Protein AF-A0AAP0IZB7-F1 (afdb_monomer)

Radius of gyration: 15.42 Å; Cα contacts (8 Å, |Δi|>4): 236; chains: 1; bounding box: 42×34×45 Å

pLDDT: mean 87.0, std 11.94, range [43.66, 98.31]

Solvent-accessible surface area (backbone atoms only — not comparable to full-atom values): 8090 Å² total; per-residue (Å²): 129,86,80,75,65,46,38,47,48,32,90,85,40,51,73,76,26,57,51,56,48,41,60,31,91,64,68,93,66,37,37,79,84,36,40,69,35,36,36,54,42,54,73,54,87,88,58,81,50,42,71,49,79,41,68,42,70,78,35,79,42,96,87,57,70,69,46,67,39,54,73,40,35,38,36,51,36,49,61,84,59,52,63,46,57,64,45,41,67,96,31,42,80,80,68,27,79,91,40,52,68,43,42,75,38,34,45,100,78,67,45,53,70,64,62,54,52,64,72,43,58,97,68,75,81,75,75,60,74,72,47,64,46,125

Organism: NCBI:txid461633

Foldseek 3Di:
DPPPAKAKDFVPAAFQEADPQCPDCDDPNHDPQKDTKMFIDDQDPPDAWDKDWDWDQQDDDPVDPRHIFTPWIKIRQGSPDGIQHIRNVPCLCVVDDSSVRMDIAPGVPDDDPVNVCVVCVPPDPHDYDGDHDD

InterPro domains:
  IPR005247 YbhB/YbcL/LppC-like [TIGR00481] (31-95)
  IPR005247 YbhB/YbcL/LppC-like [cd00865] (7-134)
  IPR008914 Phosphatidylethanolamine-binding protein [PF01161] (19-111)
  IPR036610 PEBP-like superfamily [G3DSA:3.90.280.10] (1-113)
  IPR036610 PEBP-like superfamily [SSF49777] (6-134)

Nearest PDB structures (foldseek):
  3n08-assembly1_B  TM=8.026E-01  e=2.171E-06  Chlamydia trachomatis D/UW-3/CX
  1vi3-assembly1_A  TM=7.967E-01  e=1.696E-06  Escherichia coli
  8qyj-assembly1_J  TM=1.829E-01  e=7.955E+00  Homo sapiens

Structure (mmCIF, N/CA/C/O backbone):
data_AF-A0AAP0IZB7-F1
#
_entry.id   AF-A0AAP0IZB7-F1
#
loop_
_atom_site.group_PDB
_atom_site.id
_atom_site.type_symbol
_atom_site.label_atom_id
_atom_site.label_alt_id
_atom_site.label_comp_id
_atom_site.label_asym_id
_atom_site.label_entity_id
_atom_site.label_seq_id
_atom_site.pdbx_PDB_ins_code
_atom_site.Cartn_x
_atom_site.Cartn_y
_atom_site.Cartn_z
_atom_site.occupancy
_atom_site.B_iso_or_equiv
_atom_site.auth_seq_id
_atom_site.auth_comp_id
_atom_site.auth_asym_id
_atom_site.auth_atom_id
_atom_site.pdbx_PDB_model_num
ATOM 1 N N . MET A 1 1 ? -2.084 -17.497 22.948 1.00 43.66 1 MET A N 1
ATOM 2 C CA . MET A 1 1 ? -2.716 -17.549 21.612 1.00 43.66 1 MET A CA 1
ATOM 3 C C . MET A 1 1 ? -1.735 -16.911 20.648 1.00 43.66 1 MET A C 1
ATOM 5 O O . MET A 1 1 ? -1.153 -15.906 21.034 1.00 43.66 1 MET A O 1
ATOM 9 N N . ALA A 1 2 ? -1.473 -17.504 19.481 1.00 48.59 2 ALA A N 1
ATOM 10 C CA . ALA A 1 2 ? -0.644 -16.838 18.478 1.00 48.59 2 ALA A CA 1
ATOM 11 C C . ALA A 1 2 ? -1.349 -15.538 18.062 1.00 48.59 2 ALA A C 1
ATOM 13 O O . ALA A 1 2 ? -2.537 -15.571 17.738 1.00 48.59 2 ALA A O 1
ATOM 14 N N . SER A 1 3 ? -0.655 -14.405 18.149 1.00 59.91 3 SER A N 1
ATOM 15 C CA . SER A 1 3 ? -1.144 -13.146 17.596 1.00 59.91 3 SER A CA 1
ATOM 16 C C . SER A 1 3 ? -1.290 -13.322 16.090 1.00 59.91 3 SER A C 1
ATOM 18 O O . SER A 1 3 ? -0.331 -13.703 15.420 1.00 59.91 3 SER A O 1
ATOM 20 N N . VAL A 1 4 ? -2.488 -13.094 15.561 1.00 80.31 4 VAL A N 1
ATOM 21 C CA . VAL A 1 4 ? -2.693 -13.105 14.115 1.00 80.31 4 VAL A CA 1
ATOM 22 C C . VAL A 1 4 ? -2.185 -11.765 13.588 1.00 80.31 4 VAL A C 1
ATOM 24 O O . VAL A 1 4 ? -2.765 -10.725 13.880 1.00 80.31 4 VAL A O 1
ATOM 27 N N . GLU A 1 5 ? -1.047 -11.788 12.904 1.00 91.12 5 GLU A N 1
ATOM 28 C CA . GLU A 1 5 ? -0.337 -10.588 12.456 1.00 91.12 5 GLU A CA 1
ATOM 29 C C . GLU A 1 5 ? -1.056 -9.915 11.280 1.00 91.12 5 GLU A C 1
ATOM 31 O O . GLU A 1 5 ? -1.543 -10.600 10.369 1.00 91.12 5 GLU A O 1
ATOM 36 N N . PHE A 1 6 ? -1.114 -8.580 11.297 1.00 96.56 6 PHE A N 1
ATOM 37 C CA . PHE A 1 6 ? -1.587 -7.791 10.163 1.00 96.56 6 PHE A CA 1
ATOM 38 C C . PHE A 1 6 ? -0.674 -8.035 8.958 1.00 96.56 6 PHE A C 1
ATOM 40 O O . PHE A 1 6 ? 0.545 -7.965 9.073 1.00 96.56 6 PHE A O 1
ATOM 47 N N . ARG A 1 7 ? -1.253 -8.360 7.800 1.00 96.88 7 ARG A N 1
ATOM 48 C CA . ARG A 1 7 ? -0.484 -8.810 6.634 1.00 96.88 7 ARG A CA 1
ATOM 49 C C . ARG A 1 7 ? -0.956 -8.148 5.351 1.00 96.88 7 ARG A C 1
ATOM 51 O O . ARG A 1 7 ? -2.157 -8.053 5.118 1.00 96.88 7 ARG A O 1
ATOM 58 N N . LEU A 1 8 ? 0.004 -7.814 4.492 1.00 98.06 8 LEU A N 1
ATOM 59 C CA . LEU A 1 8 ? -0.171 -7.394 3.106 1.00 98.06 8 LEU A CA 1
ATOM 60 C C . LEU A 1 8 ? 0.292 -8.529 2.181 1.00 98.06 8 LEU A C 1
ATOM 62 O O . LEU A 1 8 ? 1.275 -9.217 2.458 1.00 98.06 8 LEU A O 1
ATOM 66 N N . ALA A 1 9 ? -0.434 -8.758 1.097 1.00 97.81 9 ALA A N 1
ATOM 67 C CA . ALA A 1 9 ? -0.112 -9.749 0.082 1.00 97.81 9 ALA A CA 1
ATOM 68 C C . ALA A 1 9 ? -0.526 -9.245 -1.302 1.00 97.81 9 ALA A C 1
ATOM 70 O O . ALA A 1 9 ? -1.349 -8.342 -1.433 1.00 97.81 9 ALA A O 1
ATOM 71 N N . SER A 1 10 ? 0.022 -9.860 -2.346 1.00 97.81 10 SER A N 1
ATOM 72 C CA . SER A 1 10 ? -0.383 -9.601 -3.722 1.00 97.81 10 SER A CA 1
ATOM 73 C C . SER A 1 10 ? -0.392 -10.911 -4.508 1.00 97.81 10 SER A C 1
ATOM 75 O O . SER A 1 10 ? 0.639 -11.582 -4.588 1.00 97.81 10 SER A O 1
ATOM 77 N N . PRO A 1 11 ? -1.534 -11.324 -5.085 1.00 96.19 11 PRO A N 1
ATOM 78 C CA . PRO A 1 11 ? -1.584 -12.513 -5.924 1.00 96.19 11 PRO A CA 1
ATOM 79 C C . PRO A 1 11 ? -0.562 -12.459 -7.071 1.00 96.19 11 PRO A C 1
ATOM 81 O O . PRO A 1 11 ? -0.632 -11.604 -7.956 1.00 96.19 11 PRO A O 1
ATOM 84 N N . GLY A 1 12 ? 0.377 -13.409 -7.070 1.00 92.62 12 GLY A N 1
ATOM 85 C CA . GLY A 1 12 ? 1.450 -13.495 -8.065 1.00 92.62 12 GLY A CA 1
ATOM 86 C C . GLY A 1 12 ? 2.687 -12.642 -7.765 1.00 92.62 12 GLY A C 1
ATOM 87 O O . GLY A 1 12 ? 3.535 -12.516 -8.648 1.00 92.62 12 GLY A O 1
ATOM 88 N N . ILE A 1 13 ? 2.795 -12.072 -6.560 1.00 96.62 13 ILE A N 1
ATOM 89 C CA . ILE A 1 13 ? 4.010 -11.434 -6.041 1.00 96.62 13 ILE A CA 1
ATOM 90 C C . ILE A 1 13 ? 4.298 -12.020 -4.658 1.00 96.62 13 ILE A C 1
ATOM 92 O O . ILE A 1 13 ? 3.598 -11.732 -3.684 1.00 96.62 13 ILE A O 1
ATOM 96 N N . ASP A 1 14 ? 5.328 -12.856 -4.579 1.00 96.56 14 ASP A N 1
ATOM 97 C CA . ASP A 1 14 ? 5.822 -13.353 -3.297 1.00 96.56 14 ASP A CA 1
ATOM 98 C C . ASP A 1 14 ? 6.578 -12.242 -2.558 1.00 96.56 14 ASP A C 1
ATOM 100 O O . ASP A 1 14 ? 7.178 -11.368 -3.188 1.00 96.56 14 ASP A O 1
ATOM 104 N N . ASN A 1 15 ? 6.568 -12.278 -1.223 1.00 96.50 15 ASN A N 1
ATOM 105 C CA . ASN A 1 15 ? 7.399 -11.368 -0.439 1.00 96.50 15 ASN A CA 1
ATOM 106 C C . ASN A 1 15 ? 8.880 -11.658 -0.692 1.00 96.50 15 ASN A C 1
ATOM 108 O O . ASN A 1 15 ? 9.276 -12.821 -0.708 1.00 96.50 15 ASN A O 1
ATOM 112 N N . GLU A 1 16 ? 9.661 -10.599 -0.906 1.00 96.31 16 GLU A N 1
ATOM 113 C CA . GLU A 1 16 ? 11.046 -10.650 -1.400 1.00 96.31 16 GLU A CA 1
ATOM 114 C C . GLU A 1 16 ? 11.171 -11.354 -2.766 1.00 96.31 16 GLU A C 1
ATOM 116 O O . GLU A 1 16 ? 12.249 -11.759 -3.200 1.00 96.31 16 GLU A O 1
ATOM 121 N N . GLY A 1 17 ? 10.047 -11.505 -3.467 1.00 95.19 17 GLY A N 1
ATOM 122 C CA . GLY A 1 17 ? 9.962 -12.128 -4.771 1.00 95.19 17 GLY A CA 1
ATOM 123 C C . GLY A 1 17 ? 10.181 -11.139 -5.908 1.00 95.19 17 GLY A C 1
ATOM 124 O O . GLY A 1 17 ? 10.512 -9.966 -5.733 1.00 95.19 17 GLY A O 1
ATOM 125 N N . ARG A 1 18 ? 9.966 -11.628 -7.127 1.00 94.12 18 ARG A N 1
ATOM 126 C CA . ARG A 1 18 ? 10.078 -10.818 -8.338 1.00 94.12 18 ARG A CA 1
ATOM 127 C C . ARG A 1 18 ? 8.760 -10.113 -8.643 1.00 94.12 18 ARG A C 1
ATOM 129 O O . ARG A 1 18 ? 7.727 -10.772 -8.736 1.00 94.12 18 ARG A O 1
ATOM 136 N N . LEU A 1 19 ? 8.812 -8.816 -8.933 1.00 92.69 19 LEU A N 1
ATOM 137 C CA . LEU A 1 19 ? 7.687 -8.072 -9.489 1.00 92.69 19 LEU A CA 1
ATOM 138 C C . LEU A 1 19 ? 7.414 -8.538 -10.935 1.00 92.69 19 LEU A C 1
ATOM 140 O O . LEU A 1 19 ? 8.306 -8.493 -11.793 1.00 92.69 19 LEU A O 1
ATOM 144 N N . PRO A 1 20 ? 6.190 -8.990 -11.261 1.00 92.94 20 PRO A N 1
ATOM 145 C CA . PRO A 1 20 ? 5.833 -9.328 -12.630 1.00 92.94 20 PRO A CA 1
ATOM 146 C C . PRO A 1 20 ? 6.013 -8.140 -13.582 1.00 92.94 20 PRO A C 1
ATOM 148 O O . PRO A 1 20 ? 5.517 -7.047 -13.322 1.00 92.94 20 PRO A O 1
ATOM 151 N N . ARG A 1 21 ? 6.630 -8.387 -14.747 1.00 90.06 21 ARG A N 1
ATOM 152 C CA . ARG A 1 21 ? 6.928 -7.355 -15.765 1.00 90.06 21 ARG A CA 1
ATOM 153 C C . ARG A 1 21 ? 5.730 -6.506 -16.181 1.00 90.06 21 ARG A C 1
ATOM 155 O O . ARG A 1 21 ? 5.904 -5.361 -16.557 1.00 90.06 21 ARG A O 1
ATOM 162 N N . LYS A 1 22 ? 4.504 -7.031 -16.124 1.00 91.44 22 LYS A N 1
ATOM 163 C CA . LYS A 1 22 ? 3.309 -6.237 -16.452 1.00 91.44 22 LYS A CA 1
ATOM 164 C C . LYS A 1 22 ? 3.119 -5.016 -15.550 1.00 91.44 22 LYS A C 1
ATOM 166 O O . LYS A 1 22 ? 2.459 -4.091 -15.996 1.00 91.44 22 LYS A O 1
ATOM 171 N N . TYR A 1 23 ? 3.695 -5.011 -14.349 1.00 91.56 23 TYR A N 1
ATOM 172 C CA . TYR A 1 23 ? 3.634 -3.893 -13.407 1.00 91.56 23 TYR A CA 1
ATOM 173 C C . TYR A 1 23 ? 4.864 -2.968 -13.487 1.00 91.56 23 TYR A C 1
ATOM 175 O O . TYR A 1 23 ? 4.963 -2.038 -12.694 1.00 91.56 23 TYR A O 1
ATOM 183 N N . THR A 1 24 ? 5.810 -3.207 -14.407 1.00 86.69 24 THR A N 1
ATOM 184 C CA . THR A 1 24 ? 6.999 -2.357 -14.596 1.00 86.69 24 THR A CA 1
ATOM 185 C C . THR A 1 24 ? 6.769 -1.303 -15.681 1.00 86.69 24 THR A C 1
ATOM 187 O O . THR A 1 24 ? 5.894 -1.449 -16.536 1.00 86.69 24 THR A O 1
ATOM 190 N N . GLY A 1 25 ? 7.567 -0.229 -15.661 1.00 77.88 25 GLY A N 1
ATOM 191 C CA . GLY A 1 25 ? 7.452 0.877 -16.622 1.00 77.88 25 GLY A CA 1
ATOM 192 C C . GLY A 1 25 ? 7.939 0.550 -18.040 1.00 77.88 25 GLY A C 1
ATOM 193 O O . GLY A 1 25 ? 7.449 1.137 -19.003 1.00 77.88 25 GLY A O 1
ATOM 194 N N . GLU A 1 26 ? 8.864 -0.404 -18.182 1.00 70.19 26 GLU A N 1
ATOM 195 C CA . GLU A 1 26 ? 9.503 -0.752 -19.457 1.00 70.19 26 GLU A CA 1
ATOM 196 C C . GLU A 1 26 ? 9.712 -2.271 -19.621 1.00 70.19 26 GLU A C 1
ATOM 198 O O . GLU A 1 26 ? 9.664 -3.037 -18.654 1.00 70.19 26 GLU A O 1
ATOM 203 N N . GLY A 1 27 ? 9.955 -2.708 -20.865 1.00 67.38 27 GLY A N 1
ATOM 204 C CA . GLY A 1 27 ? 10.264 -4.096 -21.232 1.00 67.38 27 GLY A CA 1
ATOM 205 C C . GLY A 1 27 ? 9.116 -4.868 -21.899 1.00 67.38 27 GLY A C 1
ATOM 206 O O . GLY A 1 27 ? 7.946 -4.492 -21.849 1.00 67.38 27 GLY A O 1
ATOM 207 N N . GLN A 1 28 ? 9.443 -5.990 -22.555 1.00 70.81 28 GLN A N 1
ATOM 208 C CA . GLN A 1 28 ? 8.429 -6.847 -23.180 1.00 70.81 28 GLN A CA 1
ATOM 209 C C . GLN A 1 28 ? 7.498 -7.433 -22.109 1.00 70.81 28 GLN A C 1
ATOM 211 O O . GLN A 1 28 ? 7.954 -8.127 -21.195 1.00 70.81 28 GLN A O 1
ATOM 216 N N . GLY A 1 29 ? 6.198 -7.166 -22.259 1.00 73.31 29 GLY A N 1
ATOM 217 C CA . GLY A 1 29 ? 5.155 -7.570 -21.316 1.00 73.31 29 GLY A CA 1
ATOM 218 C C . GLY A 1 29 ? 4.752 -6.486 -20.313 1.00 73.31 29 GLY A C 1
ATOM 219 O O . GLY A 1 29 ? 3.788 -6.715 -19.586 1.00 73.31 29 GLY A O 1
ATOM 220 N N . ALA A 1 30 ? 5.431 -5.331 -20.296 1.00 77.94 30 ALA A N 1
ATOM 221 C CA . ALA A 1 30 ? 5.034 -4.174 -19.501 1.00 77.94 30 ALA A CA 1
ATOM 222 C C . ALA A 1 30 ? 3.678 -3.626 -19.950 1.00 77.94 30 ALA A C 1
ATOM 224 O O . ALA A 1 30 ? 3.389 -3.517 -21.146 1.00 77.94 30 ALA A O 1
ATOM 225 N N . LYS A 1 31 ? 2.841 -3.271 -18.978 1.00 78.44 31 LYS A N 1
ATOM 226 C CA . LYS A 1 31 ? 1.612 -2.521 -19.204 1.00 78.44 31 LYS A CA 1
ATOM 227 C C . LYS A 1 31 ? 1.760 -1.196 -18.475 1.00 78.44 31 LYS A C 1
ATOM 229 O O . LYS A 1 31 ? 2.044 -1.157 -17.283 1.00 78.44 31 LYS A O 1
ATOM 234 N N . LYS A 1 32 ? 1.572 -0.099 -19.200 1.00 75.38 32 LYS A N 1
ATOM 235 C CA . LYS A 1 32 ? 1.715 1.233 -18.620 1.00 75.38 32 LYS A CA 1
ATOM 236 C C . LYS A 1 32 ? 0.619 1.470 -17.575 1.00 75.38 32 LYS A C 1
ATOM 238 O O . LYS A 1 32 ? -0.553 1.260 -17.878 1.00 75.38 32 LYS A O 1
ATOM 243 N N . ASN A 1 33 ? 1.013 1.951 -16.395 1.00 77.62 33 ASN A N 1
ATOM 244 C CA . ASN A 1 33 ? 0.126 2.420 -15.324 1.00 77.62 33 ASN A CA 1
ATOM 245 C C . ASN A 1 33 ? -0.907 1.382 -14.841 1.00 77.62 33 ASN A C 1
ATOM 247 O O . ASN A 1 33 ? -2.074 1.715 -14.658 1.00 77.62 33 ASN A O 1
ATOM 251 N N . ILE A 1 34 ? -0.497 0.124 -14.640 1.00 89.62 34 ILE A N 1
ATOM 252 C CA . ILE A 1 34 ? -1.344 -0.891 -13.998 1.00 89.62 34 ILE A CA 1
ATOM 253 C C . ILE A 1 34 ? -0.789 -1.235 -12.611 1.00 89.62 34 ILE A C 1
ATOM 255 O O . ILE A 1 34 ? 0.332 -1.725 -12.484 1.00 89.62 34 ILE A O 1
ATOM 259 N N . SER A 1 35 ? -1.564 -0.969 -11.558 1.00 93.19 35 SER A N 1
ATOM 260 C CA . SER A 1 35 ? -1.189 -1.343 -10.190 1.00 93.19 35 SER A CA 1
ATOM 261 C C . SER A 1 35 ? -1.358 -2.854 -9.969 1.00 93.19 35 SER A C 1
ATOM 263 O O . SER A 1 35 ? -2.296 -3.445 -10.518 1.00 93.19 35 SER A O 1
ATOM 265 N N . PRO A 1 36 ? -0.501 -3.506 -9.163 1.00 95.56 36 PRO A N 1
ATOM 266 C CA . PRO A 1 36 ? -0.719 -4.896 -8.783 1.00 95.56 36 PRO A CA 1
ATOM 267 C C . PRO A 1 36 ? -1.977 -5.038 -7.910 1.00 95.56 36 PRO A C 1
ATOM 269 O O . PRO A 1 36 ? -2.346 -4.092 -7.211 1.00 95.56 36 PRO A O 1
ATOM 272 N N . PRO A 1 37 ? -2.647 -6.206 -7.924 1.00 97.06 37 PRO A N 1
ATOM 273 C CA . PRO A 1 37 ? -3.697 -6.494 -6.959 1.00 97.06 37 PRO A CA 1
ATOM 274 C C . PRO A 1 37 ? -3.077 -6.572 -5.564 1.00 97.06 37 PRO A C 1
ATOM 276 O O . PRO A 1 37 ? -2.069 -7.248 -5.380 1.00 97.06 37 PRO A O 1
ATOM 279 N N . LEU A 1 38 ? -3.670 -5.912 -4.579 1.00 98.31 38 LEU A N 1
ATOM 280 C CA . LEU A 1 38 ? -3.198 -5.925 -3.195 1.00 98.31 38 LEU A CA 1
ATOM 281 C C . LEU A 1 38 ? -4.300 -6.455 -2.297 1.00 98.31 38 LEU A C 1
ATOM 283 O O . LEU A 1 38 ? -5.451 -6.064 -2.447 1.00 98.31 38 LEU A O 1
ATOM 287 N N . GLU A 1 39 ? -3.950 -7.314 -1.356 1.00 98.12 39 GLU A N 1
ATOM 288 C CA . GLU A 1 39 ? -4.861 -7.921 -0.394 1.00 98.12 39 GLU A CA 1
ATOM 289 C C . GLU A 1 39 ? -4.283 -7.780 1.004 1.00 98.12 39 GLU A C 1
ATOM 291 O O . GLU A 1 39 ? -3.072 -7.890 1.197 1.00 98.12 39 GLU A O 1
ATOM 296 N N . TRP A 1 40 ? -5.143 -7.575 1.994 1.00 97.81 40 TRP A N 1
ATOM 297 C CA . TRP A 1 40 ? -4.705 -7.504 3.379 1.00 97.81 40 TRP A CA 1
ATOM 298 C C . TRP A 1 40 ? -5.557 -8.363 4.298 1.00 97.81 40 TRP A C 1
ATOM 300 O O . TRP A 1 40 ? -6.760 -8.559 4.113 1.00 97.81 40 TRP A O 1
ATOM 310 N N . TYR A 1 41 ? -4.899 -8.871 5.329 1.00 96.69 41 TYR A N 1
ATOM 311 C CA . TYR A 1 41 ? -5.431 -9.861 6.248 1.00 96.69 41 TYR A CA 1
ATOM 312 C C . TYR A 1 41 ? -5.178 -9.410 7.676 1.00 96.69 41 TYR A C 1
ATOM 314 O O . TYR A 1 41 ? -4.165 -8.777 7.954 1.00 96.69 41 TYR A O 1
ATOM 322 N N . ASN A 1 42 ? -6.087 -9.771 8.583 1.00 96.31 42 ASN A N 1
ATOM 323 C CA . ASN A 1 42 ? -5.938 -9.530 10.022 1.00 96.31 42 ASN A CA 1
ATOM 324 C C . ASN A 1 42 ? -5.747 -8.045 10.369 1.00 96.31 42 ASN A C 1
ATOM 326 O O . ASN A 1 42 ? -4.875 -7.681 11.152 1.00 96.31 42 ASN A O 1
ATOM 330 N N . VAL A 1 43 ? -6.560 -7.181 9.752 1.00 96.94 43 VAL A N 1
ATOM 331 C CA . VAL A 1 43 ? -6.612 -5.749 10.082 1.00 96.94 43 VAL A CA 1
ATOM 332 C C . VAL A 1 43 ? -6.804 -5.590 11.599 1.00 96.94 43 VAL A C 1
ATOM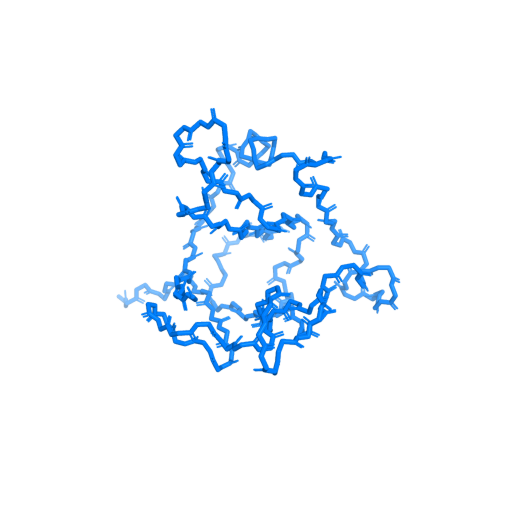 334 O O . VAL A 1 43 ? -7.749 -6.191 12.123 1.00 96.94 43 VAL A O 1
ATOM 337 N N . PRO A 1 44 ? -5.958 -4.806 12.299 1.00 96.00 44 PRO A N 1
ATOM 338 C CA . PRO A 1 44 ? -6.065 -4.622 13.742 1.00 96.00 44 PRO A CA 1
ATOM 339 C C . PRO A 1 44 ? -7.453 -4.148 14.176 1.00 96.00 44 PRO A C 1
ATOM 341 O O . PRO A 1 44 ? -8.085 -3.315 13.514 1.00 96.00 44 PRO A O 1
ATOM 344 N N . GLU A 1 45 ? -7.928 -4.651 15.312 1.00 95.25 45 GLU A N 1
ATOM 345 C CA . GLU A 1 45 ? -9.189 -4.199 15.898 1.00 95.25 45 GLU A CA 1
ATOM 346 C C . GLU A 1 45 ? -9.117 -2.700 16.234 1.00 95.25 45 GLU A C 1
ATOM 348 O O . GLU A 1 45 ? -8.086 -2.190 16.664 1.00 95.25 45 GLU A O 1
ATOM 353 N N . GLY A 1 46 ? -10.211 -1.973 15.995 1.00 95.75 46 GLY A N 1
ATOM 354 C CA . GLY A 1 46 ? -10.260 -0.520 16.187 1.00 95.75 46 GLY A CA 1
ATOM 355 C C .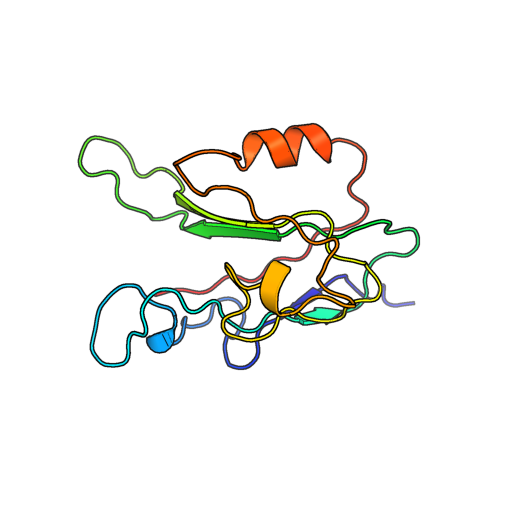 GLY A 1 46 ? -9.712 0.305 15.015 1.00 95.75 46 GLY A C 1
ATOM 356 O O . GLY A 1 46 ? -9.821 1.533 15.050 1.00 95.75 46 GLY A O 1
ATOM 357 N N . THR A 1 47 ? -9.189 -0.331 13.956 1.00 97.00 47 THR A N 1
ATOM 358 C CA . THR A 1 47 ? -8.780 0.364 12.722 1.00 97.00 47 THR A CA 1
ATOM 359 C C . THR A 1 47 ? -9.959 1.126 12.115 1.00 97.00 47 THR A C 1
ATOM 361 O O . THR A 1 47 ? -10.994 0.539 11.806 1.00 97.00 47 THR A O 1
ATOM 364 N N . LYS A 1 48 ? -9.789 2.438 11.903 1.00 96.88 48 LYS A N 1
ATOM 365 C CA . LYS A 1 48 ? -10.785 3.311 11.250 1.00 96.88 48 LYS A CA 1
ATOM 366 C C . LYS A 1 48 ? -10.582 3.427 9.739 1.00 96.88 48 LYS A C 1
ATOM 368 O O . LYS A 1 48 ? -11.544 3.629 9.006 1.00 96.88 48 LYS A O 1
ATOM 373 N N . SER A 1 49 ? -9.341 3.294 9.286 1.00 96.69 49 SER A N 1
ATOM 374 C CA . SER A 1 49 ? -8.936 3.365 7.882 1.00 96.69 49 SER A CA 1
ATOM 375 C C . SER A 1 49 ? -7.558 2.731 7.710 1.00 96.69 49 SER A C 1
ATOM 377 O O . SER A 1 49 ? -6.768 2.719 8.653 1.00 96.69 49 SER A O 1
ATOM 379 N N . LEU A 1 50 ? -7.261 2.254 6.505 1.00 97.81 50 LEU A N 1
ATOM 380 C CA . LEU A 1 50 ? -5.919 1.867 6.077 1.00 97.81 50 LEU A CA 1
ATOM 381 C C . LEU A 1 50 ? -5.317 2.950 5.169 1.00 97.81 50 LEU A C 1
ATOM 383 O O . LEU A 1 50 ? -6.034 3.750 4.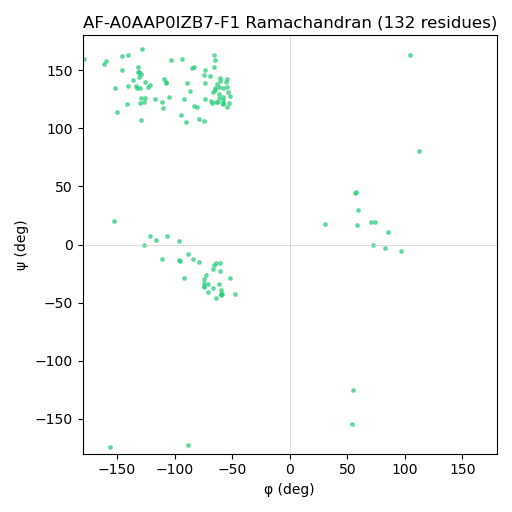556 1.00 97.81 50 LEU A O 1
ATOM 387 N N . ALA A 1 51 ? -3.992 2.940 5.083 1.00 96.12 51 ALA A N 1
ATOM 388 C CA . ALA A 1 51 ? -3.205 3.734 4.150 1.00 96.12 51 ALA A CA 1
ATOM 389 C C . ALA A 1 51 ? -2.170 2.827 3.468 1.00 96.12 51 ALA A C 1
ATOM 391 O O . ALA A 1 51 ? -1.757 1.819 4.041 1.00 96.12 51 ALA A O 1
ATOM 392 N N . LEU A 1 52 ? -1.765 3.184 2.252 1.00 95.75 52 LEU A N 1
ATOM 393 C CA . LEU A 1 52 ? -0.768 2.469 1.459 1.00 95.75 52 LEU A CA 1
ATOM 394 C C . LEU A 1 52 ? 0.280 3.457 0.954 1.00 95.75 52 LEU A C 1
ATOM 396 O O . LEU A 1 52 ? -0.060 4.510 0.415 1.00 95.75 52 LEU A O 1
ATOM 400 N N . VAL A 1 53 ? 1.546 3.071 1.077 1.00 93.88 53 VAL A N 1
ATOM 401 C CA . VAL A 1 53 ? 2.676 3.728 0.420 1.00 93.88 53 VAL A CA 1
ATOM 402 C C . VAL A 1 53 ? 3.435 2.661 -0.357 1.00 93.88 53 VAL A C 1
ATOM 404 O O . VAL A 1 53 ? 3.819 1.642 0.210 1.00 93.88 53 VAL A O 1
ATOM 407 N N . VAL A 1 54 ? 3.651 2.894 -1.649 1.00 92.81 54 VAL A N 1
ATOM 408 C CA . VAL A 1 54 ? 4.530 2.081 -2.498 1.00 92.81 54 VAL A CA 1
ATOM 409 C C . VAL A 1 54 ? 5.736 2.928 -2.859 1.00 92.81 54 VAL A C 1
ATOM 411 O O . VAL A 1 54 ? 5.582 4.012 -3.428 1.00 92.81 54 VAL A O 1
ATOM 414 N N . GLN A 1 55 ? 6.925 2.439 -2.523 1.00 89.94 55 GLN A N 1
ATOM 415 C CA . GLN A 1 55 ? 8.174 3.167 -2.686 1.00 89.94 55 GLN A CA 1
ATOM 416 C C . GLN A 1 55 ? 9.238 2.267 -3.316 1.00 89.94 55 GLN A C 1
ATOM 418 O O . GLN A 1 55 ? 9.376 1.113 -2.919 1.00 89.94 55 GLN A O 1
ATOM 423 N N . ASP A 1 56 ? 9.976 2.808 -4.278 1.00 88.69 56 ASP A N 1
ATOM 424 C CA . ASP A 1 56 ? 11.214 2.232 -4.793 1.00 88.69 56 ASP A CA 1
ATOM 425 C C . ASP A 1 56 ? 12.381 2.864 -4.029 1.00 88.69 56 ASP A C 1
ATOM 427 O O . ASP A 1 56 ? 12.618 4.066 -4.132 1.00 88.69 56 ASP A O 1
ATOM 431 N N . LEU A 1 57 ? 13.061 2.072 -3.200 1.00 86.44 57 LEU A N 1
ATOM 432 C CA . LEU A 1 57 ? 14.181 2.541 -2.378 1.00 86.44 57 LEU A CA 1
ATOM 433 C C . LEU A 1 57 ? 15.489 2.660 -3.173 1.00 86.44 57 LEU A C 1
ATOM 435 O O . LEU A 1 57 ? 16.412 3.321 -2.699 1.00 86.44 57 LEU A O 1
ATOM 439 N N . ASP A 1 58 ? 15.546 2.054 -4.360 1.00 84.25 58 ASP A N 1
ATOM 440 C CA . ASP A 1 58 ? 16.738 1.942 -5.199 1.00 84.25 58 ASP A CA 1
ATOM 441 C C . ASP A 1 58 ? 16.668 2.863 -6.432 1.00 84.25 58 ASP A C 1
ATOM 443 O O . ASP A 1 58 ? 17.544 2.818 -7.302 1.00 84.25 58 ASP A O 1
ATOM 447 N N . ALA A 1 59 ? 15.645 3.722 -6.505 1.00 79.25 59 ALA A N 1
ATOM 448 C CA . ALA A 1 59 ? 15.405 4.605 -7.635 1.00 79.25 59 ALA A CA 1
ATOM 449 C C . ALA A 1 59 ? 16.617 5.527 -7.907 1.00 79.25 59 ALA A C 1
ATOM 451 O O . ALA A 1 59 ? 17.034 6.300 -7.033 1.00 79.25 59 ALA A O 1
ATOM 452 N N . PRO A 1 60 ? 17.199 5.481 -9.120 1.00 70.69 60 PRO A N 1
ATOM 453 C CA . PRO A 1 60 ? 18.342 6.315 -9.456 1.00 70.69 60 PRO A CA 1
ATOM 454 C C . PRO A 1 60 ? 17.910 7.774 -9.651 1.00 70.69 60 PRO A C 1
ATOM 456 O O . PRO A 1 60 ? 17.069 8.067 -10.500 1.00 70.69 60 PRO A O 1
ATOM 459 N N . ASP A 1 61 ? 18.536 8.704 -8.927 1.00 64.12 61 ASP A N 1
ATOM 460 C CA . ASP A 1 61 ? 18.457 10.135 -9.235 1.00 64.12 61 ASP A CA 1
ATOM 461 C C . ASP A 1 61 ? 19.494 10.469 -10.327 1.00 64.12 61 ASP A C 1
ATOM 463 O O . ASP A 1 61 ? 20.695 10.284 -10.105 1.00 64.12 61 ASP A O 1
ATOM 467 N N . PRO A 1 62 ? 19.088 10.975 -11.511 1.00 64.31 62 PRO A N 1
ATOM 468 C CA . PRO A 1 62 ? 20.015 11.330 -12.590 1.00 64.31 62 PRO A CA 1
ATOM 469 C C . PRO A 1 62 ? 21.047 12.408 -12.215 1.00 64.31 62 PRO A C 1
ATOM 471 O O . PRO A 1 62 ? 22.019 12.610 -12.943 1.00 64.31 62 PRO A O 1
ATOM 474 N N . SER A 1 63 ? 20.814 13.137 -11.124 1.00 67.38 63 SER A N 1
ATOM 475 C CA . SER A 1 63 ? 21.561 14.323 -10.704 1.00 67.38 63 SER A CA 1
ATOM 476 C C . SER A 1 63 ? 22.092 14.263 -9.267 1.00 67.38 63 SER A C 1
ATOM 478 O O . SER A 1 63 ? 22.759 15.203 -8.829 1.00 67.38 63 SER A O 1
ATOM 480 N N . GLY A 1 64 ? 21.839 13.173 -8.539 1.00 64.88 64 GLY A N 1
ATOM 481 C CA . GLY A 1 64 ? 22.063 13.099 -7.097 1.00 64.88 64 GLY A CA 1
ATOM 482 C C . GLY A 1 64 ? 22.257 11.675 -6.561 1.00 64.88 64 GLY A C 1
ATOM 483 O O . GLY A 1 64 ? 22.380 10.725 -7.332 1.00 64.88 64 GLY A O 1
ATOM 484 N N . PRO A 1 65 ? 22.355 11.511 -5.228 1.00 68.44 65 PRO A N 1
ATOM 485 C CA . PRO A 1 65 ? 22.381 10.190 -4.602 1.00 68.44 65 PRO A CA 1
ATOM 486 C C . PRO A 1 65 ? 21.047 9.458 -4.812 1.00 68.44 65 PRO A C 1
ATOM 488 O O . PRO A 1 65 ? 20.024 10.096 -5.038 1.00 68.44 65 PRO A O 1
ATOM 491 N N . ILE A 1 66 ? 21.051 8.126 -4.688 1.00 72.81 66 ILE A N 1
ATOM 492 C CA . ILE A 1 66 ? 19.823 7.313 -4.668 1.00 72.81 66 ILE A CA 1
ATOM 493 C C . ILE A 1 66 ? 18.878 7.884 -3.603 1.00 72.81 66 ILE A C 1
ATOM 495 O O . ILE A 1 66 ? 19.248 7.979 -2.428 1.00 72.81 66 ILE A O 1
ATOM 499 N N . VAL A 1 67 ? 17.677 8.276 -4.026 1.00 74.81 67 VAL A N 1
ATOM 500 C CA . VAL A 1 67 ? 16.608 8.758 -3.149 1.00 74.81 67 VAL A CA 1
ATOM 501 C C . VAL A 1 67 ? 15.367 7.897 -3.364 1.00 74.81 67 VAL A C 1
ATOM 503 O O . VAL A 1 67 ? 15.005 7.632 -4.508 1.00 74.81 67 VAL A O 1
ATOM 506 N N . PRO A 1 68 ? 14.688 7.468 -2.288 1.00 81.12 68 PRO A N 1
ATOM 507 C CA . PRO A 1 68 ? 13.477 6.679 -2.424 1.00 81.12 68 PRO A CA 1
ATOM 508 C C . PRO A 1 68 ? 12.379 7.381 -3.240 1.00 81.12 68 PRO A C 1
ATOM 510 O O . PRO A 1 68 ? 11.883 8.434 -2.837 1.00 81.12 68 PRO A O 1
ATOM 513 N N . TRP A 1 69 ? 11.936 6.766 -4.335 1.00 84.31 69 TRP A N 1
ATOM 514 C CA . TRP A 1 69 ? 10.879 7.280 -5.208 1.00 84.31 69 TRP A CA 1
ATOM 515 C C . TRP A 1 69 ? 9.512 6.745 -4.792 1.00 84.31 69 TRP A C 1
ATOM 517 O O . TRP A 1 69 ? 9.305 5.534 -4.691 1.00 84.31 69 TRP A O 1
ATOM 527 N N . THR A 1 70 ? 8.542 7.628 -4.549 1.00 88.00 70 THR A N 1
ATOM 528 C CA . THR A 1 70 ? 7.206 7.195 -4.113 1.00 88.00 70 THR A CA 1
ATOM 529 C C . THR A 1 70 ? 6.313 6.963 -5.326 1.00 88.00 70 THR A C 1
ATOM 531 O O . THR A 1 70 ? 5.813 7.906 -5.928 1.00 88.00 70 THR A O 1
ATOM 534 N N . HIS A 1 71 ? 6.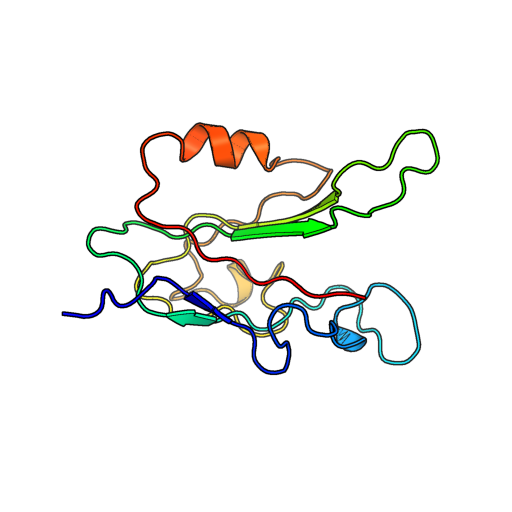052 5.701 -5.667 1.00 87.94 71 HIS A N 1
ATOM 535 C CA . HIS A 1 71 ? 5.189 5.342 -6.793 1.00 87.94 71 HIS A CA 1
ATOM 536 C C . HIS A 1 71 ? 3.705 5.555 -6.508 1.00 87.94 71 HIS A C 1
ATOM 538 O O . HIS A 1 71 ? 2.960 5.932 -7.415 1.00 87.94 71 HIS A O 1
ATOM 544 N N . TRP A 1 72 ? 3.262 5.297 -5.275 1.00 90.38 72 TRP A N 1
ATOM 545 C CA . TRP A 1 72 ? 1.840 5.322 -4.952 1.00 90.38 72 TRP A CA 1
ATOM 546 C C . TRP A 1 72 ? 1.583 5.689 -3.495 1.00 90.38 72 TRP A C 1
ATOM 548 O O . TRP A 1 72 ? 2.226 5.152 -2.596 1.00 90.38 72 TRP A O 1
ATOM 558 N N . VAL A 1 73 ? 0.624 6.585 -3.266 1.00 91.88 73 VAL A N 1
ATOM 559 C CA . VAL A 1 73 ? 0.126 6.946 -1.936 1.00 91.88 73 VAL A CA 1
ATOM 560 C C . VAL A 1 73 ? -1.389 6.833 -1.968 1.00 91.88 73 VAL A C 1
ATOM 562 O O . VAL A 1 73 ? -2.028 7.454 -2.814 1.00 91.88 73 VAL A O 1
ATOM 565 N N . VAL A 1 74 ? -1.964 6.069 -1.044 1.00 93.19 74 VAL A N 1
ATOM 566 C CA . VAL A 1 74 ? -3.413 5.885 -0.923 1.00 93.19 74 VAL A CA 1
ATOM 567 C C . VAL A 1 74 ? -3.821 6.059 0.532 1.00 93.19 74 VAL A C 1
ATOM 569 O O . VAL A 1 74 ? -3.189 5.511 1.433 1.00 93.19 74 VAL A O 1
ATOM 572 N N . ALA A 1 75 ? -4.893 6.802 0.769 1.00 93.00 75 ALA A N 1
ATOM 573 C CA . ALA A 1 75 ? -5.460 7.037 2.089 1.00 93.00 75 ALA A CA 1
ATOM 574 C C . ALA A 1 75 ? -6.963 6.730 2.111 1.00 93.00 75 ALA A C 1
ATOM 576 O O . ALA A 1 75 ? -7.608 6.579 1.070 1.00 93.00 75 ALA A O 1
ATOM 577 N N . ASN A 1 76 ? -7.524 6.682 3.322 1.00 94.50 76 ASN A N 1
ATOM 578 C CA . ASN A 1 76 ? -8.951 6.460 3.581 1.00 94.50 76 ASN A CA 1
ATOM 579 C C . ASN A 1 76 ? -9.495 5.135 3.027 1.00 94.50 76 ASN A C 1
ATOM 581 O O . ASN A 1 76 ? -10.678 5.033 2.706 1.00 94.50 76 ASN A O 1
ATOM 585 N N . ILE A 1 77 ? -8.652 4.104 2.940 1.00 96.75 77 ILE A N 1
ATOM 586 C CA . ILE A 1 77 ? -9.092 2.761 2.560 1.00 96.75 77 ILE A CA 1
ATOM 587 C C . ILE A 1 77 ? -9.987 2.219 3.688 1.00 96.75 77 ILE A C 1
ATOM 589 O O . ILE A 1 77 ? -9.527 2.142 4.833 1.00 96.75 77 ILE A O 1
ATOM 593 N N . PRO A 1 78 ? -11.253 1.842 3.423 1.00 96.50 78 PRO A N 1
ATOM 594 C CA . PRO A 1 78 ? -12.119 1.301 4.464 1.00 96.50 78 PRO A CA 1
ATOM 595 C C . PRO A 1 78 ? -11.538 0.004 5.051 1.00 96.50 78 PRO A C 1
ATOM 597 O O . PRO A 1 78 ? -11.155 -0.883 4.293 1.00 96.50 78 PRO A O 1
ATOM 600 N N . PRO A 1 79 ? -11.527 -0.185 6.381 1.00 96.00 79 PRO A N 1
ATOM 601 C CA . PRO A 1 79 ? -10.949 -1.384 7.007 1.00 96.00 79 PRO A CA 1
ATOM 602 C C . PRO A 1 79 ? -11.728 -2.671 6.679 1.00 96.00 79 PRO A C 1
ATOM 604 O O . PRO A 1 79 ? -11.208 -3.784 6.800 1.00 96.00 79 PRO A O 1
ATOM 607 N N . ALA A 1 80 ? -12.997 -2.524 6.280 1.00 95.19 80 ALA A N 1
ATOM 608 C CA . ALA A 1 80 ? -13.848 -3.622 5.837 1.00 95.19 80 ALA A CA 1
ATOM 609 C C . ALA A 1 80 ? -13.490 -4.118 4.429 1.00 95.19 80 ALA A C 1
ATOM 611 O O . ALA A 1 80 ? -13.649 -5.311 4.159 1.00 95.19 80 ALA A O 1
ATOM 612 N N . LEU A 1 81 ? -12.974 -3.230 3.568 1.00 96.38 81 LEU A N 1
ATOM 613 C CA . LEU A 1 81 ? -12.449 -3.604 2.260 1.00 96.38 81 LEU A CA 1
ATOM 614 C C . LEU A 1 81 ? -11.294 -4.587 2.476 1.00 96.38 81 LEU A C 1
ATOM 616 O O . LEU A 1 81 ? -10.575 -4.478 3.466 1.00 96.38 81 LEU A O 1
ATOM 620 N N . LYS A 1 82 ? -11.145 -5.581 1.599 1.00 95.25 82 LYS A N 1
ATOM 621 C CA . LYS A 1 82 ? -10.118 -6.636 1.740 1.00 95.25 82 LYS A CA 1
ATOM 622 C C . LYS A 1 82 ? -9.009 -6.561 0.705 1.00 95.25 82 LYS A C 1
ATOM 624 O O . LYS A 1 82 ? -8.014 -7.271 0.834 1.00 95.25 82 LYS A O 1
ATOM 629 N N . ARG A 1 83 ? -9.203 -5.746 -0.332 1.00 96.81 83 ARG A N 1
ATOM 630 C CA . ARG A 1 83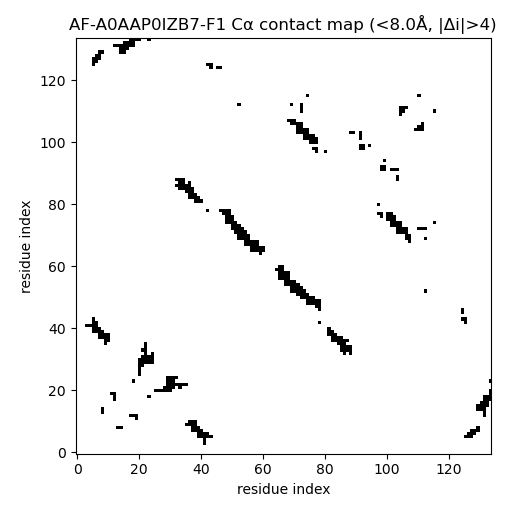 ? -8.283 -5.664 -1.456 1.00 96.81 83 ARG A CA 1
ATOM 631 C C . ARG A 1 83 ? -8.422 -4.378 -2.254 1.00 96.81 83 ARG A C 1
ATOM 633 O O . ARG A 1 83 ? -9.505 -3.799 -2.307 1.00 96.81 83 ARG A O 1
ATOM 640 N N . LEU A 1 84 ? -7.361 -4.040 -2.975 1.00 97.06 84 LEU A N 1
ATOM 641 C CA . LEU A 1 84 ? -7.416 -3.210 -4.175 1.00 97.06 84 LEU A CA 1
ATOM 642 C C . LEU A 1 84 ? -7.228 -4.125 -5.396 1.00 97.06 84 LEU A C 1
ATOM 644 O O . LEU A 1 84 ? -6.282 -4.918 -5.413 1.00 97.06 84 LEU A O 1
ATOM 648 N N . PRO A 1 85 ? -8.126 -4.085 -6.396 1.00 95.81 85 PRO A N 1
ATOM 649 C CA . PRO A 1 85 ? -7.975 -4.900 -7.595 1.00 95.81 85 PRO A CA 1
ATOM 650 C C . PRO A 1 85 ? -6.748 -4.486 -8.420 1.00 95.81 85 PRO A C 1
ATOM 652 O O . PRO A 1 85 ? -6.204 -3.391 -8.278 1.00 95.81 85 PRO A O 1
ATOM 655 N N . GLU A 1 86 ? -6.327 -5.371 -9.324 1.00 95.31 86 GLU A N 1
ATOM 656 C CA . GLU A 1 86 ? -5.347 -5.015 -10.352 1.00 95.31 86 GLU A CA 1
ATOM 657 C C . GLU A 1 86 ? -5.839 -3.792 -11.142 1.00 95.31 86 GLU A C 1
ATOM 659 O O . GLU A 1 86 ? -7.004 -3.734 -11.538 1.00 95.31 86 GLU A O 1
ATOM 664 N N . GLY A 1 87 ? -4.948 -2.829 -11.381 1.00 92.25 87 GLY A N 1
ATOM 665 C CA . GLY A 1 87 ? -5.272 -1.615 -12.126 1.00 92.25 87 GLY A CA 1
ATOM 666 C C . GLY A 1 87 ? -6.192 -0.643 -11.389 1.00 92.25 87 GLY A C 1
ATOM 667 O O . GLY A 1 87 ? -6.811 0.187 -12.043 1.00 92.25 87 GLY A O 1
ATOM 668 N N . PHE A 1 88 ? -6.295 -0.743 -10.060 1.00 93.38 88 PHE A N 1
A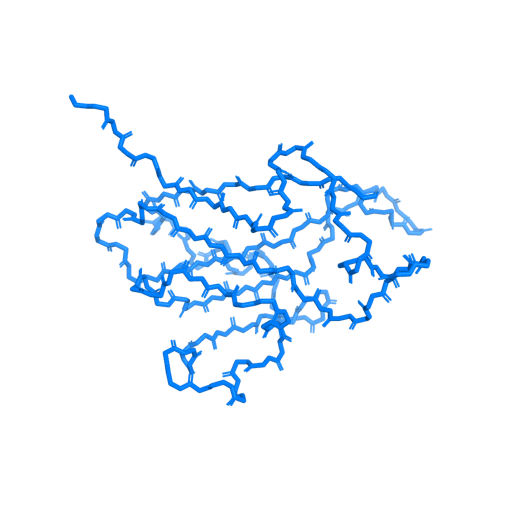TOM 669 C CA . PHE A 1 88 ? -7.065 0.193 -9.241 1.00 93.38 88 PHE A CA 1
ATOM 670 C C . PHE A 1 88 ? -6.549 1.638 -9.314 1.00 93.38 88 PHE A C 1
ATOM 672 O O . PHE A 1 88 ? -7.360 2.550 -9.232 1.00 93.38 88 PHE A O 1
ATOM 679 N N . SER A 1 89 ? -5.236 1.858 -9.456 1.00 90.38 89 SER A N 1
ATOM 680 C CA . SER A 1 89 ? -4.693 3.224 -9.421 1.00 90.38 89 SER A CA 1
ATOM 681 C C . SER A 1 89 ? -5.312 4.125 -10.497 1.00 90.38 89 SER A C 1
ATOM 683 O O . SER A 1 89 ? -5.319 3.782 -11.684 1.00 90.38 89 SER A O 1
ATOM 685 N N . GLY A 1 90 ? -5.834 5.275 -10.067 1.00 86.75 90 GLY A N 1
ATOM 686 C CA . GLY A 1 90 ? -6.531 6.253 -10.902 1.00 86.75 90 GLY A CA 1
ATOM 687 C C . GLY A 1 90 ? -7.941 5.827 -11.322 1.00 86.75 90 GLY A C 1
ATOM 688 O O . GLY A 1 90 ? -8.453 6.319 -12.333 1.00 86.75 90 GLY A O 1
ATOM 689 N N . LYS A 1 91 ? -8.544 4.862 -10.614 1.00 86.19 91 LYS A N 1
ATOM 690 C CA . LYS A 1 91 ? -9.889 4.318 -10.875 1.00 86.19 91 LYS A CA 1
ATOM 691 C C . LYS A 1 91 ? -10.847 4.472 -9.696 1.00 86.19 91 LYS A C 1
ATOM 693 O O . LYS A 1 91 ? -11.962 3.955 -9.755 1.00 86.19 91 LYS A O 1
ATOM 698 N N . GLU A 1 92 ? -10.460 5.183 -8.644 1.00 80.56 92 GLU A N 1
ATOM 699 C CA . GLU A 1 92 ? -11.244 5.343 -7.420 1.00 80.56 92 GLU A CA 1
ATOM 700 C C . GLU A 1 92 ? -12.621 5.988 -7.668 1.00 80.56 92 GLU A C 1
ATOM 702 O O . GLU A 1 92 ? -13.622 5.536 -7.107 1.00 80.56 92 GLU A O 1
ATOM 707 N N . GLU A 1 93 ? -12.703 6.982 -8.560 1.00 78.50 93 GLU A N 1
ATOM 708 C CA . GLU A 1 93 ? -13.967 7.638 -8.930 1.00 78.50 93 GLU A CA 1
ATOM 709 C C . GLU A 1 93 ? -14.842 6.760 -9.838 1.00 78.50 93 GLU A C 1
ATOM 711 O O . GLU A 1 93 ? -16.066 6.761 -9.707 1.00 78.50 93 GLU A O 1
ATOM 716 N N . GLU A 1 94 ? -14.223 5.990 -10.739 1.00 84.56 94 GLU A N 1
ATOM 717 C CA . GLU A 1 94 ? -14.916 5.111 -11.692 1.00 84.56 94 GLU A CA 1
ATOM 718 C C . GLU A 1 94 ? -15.545 3.901 -10.989 1.00 84.56 94 GLU A C 1
ATOM 720 O O . GLU A 1 94 ? -16.667 3.507 -11.304 1.00 84.56 94 GLU A O 1
ATOM 725 N N . LEU A 1 95 ? -14.830 3.316 -10.024 1.00 84.75 95 LEU A N 1
ATOM 726 C CA . LEU A 1 95 ? -15.278 2.120 -9.312 1.00 84.75 95 LEU A CA 1
ATOM 727 C C . LEU A 1 95 ? -16.396 2.419 -8.305 1.00 84.75 95 LEU A C 1
ATOM 729 O O . LEU A 1 95 ? -17.276 1.579 -8.108 1.00 84.75 95 LEU A O 1
ATOM 733 N N . GLY A 1 96 ? -16.391 3.608 -7.690 1.00 85.81 96 GLY A N 1
ATOM 734 C CA . GLY A 1 96 ? -17.432 4.046 -6.760 1.00 85.81 96 GLY A CA 1
ATOM 735 C C . GLY A 1 96 ? -17.689 3.062 -5.610 1.00 85.81 96 GLY A C 1
ATOM 736 O O . GLY A 1 96 ? -16.813 2.303 -5.196 1.00 85.81 96 GLY A O 1
ATOM 737 N N . GLY A 1 97 ? -18.904 3.087 -5.052 1.00 89.25 97 GLY A N 1
ATOM 738 C CA . GLY A 1 97 ? -19.331 2.130 -4.024 1.00 89.25 97 GLY A CA 1
ATOM 739 C C . GLY A 1 97 ? -18.393 2.084 -2.812 1.00 89.25 97 GLY A C 1
ATOM 740 O O . GLY A 1 97 ? -18.102 3.114 -2.205 1.00 89.25 97 GLY A O 1
ATOM 741 N N . GLU A 1 98 ? -17.903 0.887 -2.477 1.00 88.94 98 GLU A N 1
ATOM 742 C CA . GLU A 1 98 ? -16.955 0.668 -1.372 1.00 88.94 98 GLU A CA 1
ATOM 743 C C . GLU A 1 98 ? -15.590 1.359 -1.569 1.00 88.94 98 GLU A C 1
ATOM 745 O O . GLU A 1 98 ? -14.859 1.544 -0.598 1.00 88.94 98 GLU A O 1
ATOM 750 N N . PHE A 1 99 ? -15.266 1.799 -2.790 1.00 90.81 99 PHE A N 1
ATOM 751 C CA . PHE A 1 99 ? -14.023 2.499 -3.123 1.00 90.81 99 PHE A CA 1
ATOM 752 C C . PHE A 1 99 ? -14.155 4.030 -3.121 1.00 90.81 99 PHE A C 1
ATOM 754 O O . PHE A 1 99 ? -13.145 4.723 -3.085 1.00 90.81 99 PHE A O 1
ATOM 761 N N . GLY A 1 100 ? -15.370 4.594 -3.105 1.00 88.06 100 GLY A N 1
ATOM 762 C CA . GLY A 1 100 ? -15.582 6.037 -3.339 1.00 88.06 100 GLY A CA 1
ATOM 763 C C . GLY A 1 100 ? -15.004 6.983 -2.269 1.00 88.06 100 GLY A C 1
ATOM 764 O O . GLY A 1 100 ? -14.831 8.183 -2.505 1.00 88.06 100 GLY A O 1
ATOM 765 N N . GLY A 1 101 ? -14.698 6.457 -1.079 1.00 89.44 101 GLY A N 1
ATOM 766 C CA . GLY A 1 101 ? -14.035 7.197 0.002 1.00 89.44 101 GLY A CA 1
ATOM 767 C C . GLY A 1 101 ? -12.507 7.235 -0.104 1.00 89.44 101 GLY A C 1
ATOM 768 O O . GLY A 1 101 ? -11.876 8.025 0.602 1.00 89.44 101 GLY A O 1
ATOM 769 N N . ILE A 1 102 ? -11.923 6.408 -0.976 1.00 93.69 102 ILE A N 1
ATOM 770 C CA . ILE A 1 102 ? -10.476 6.293 -1.155 1.00 93.69 102 ILE A CA 1
ATOM 771 C C . I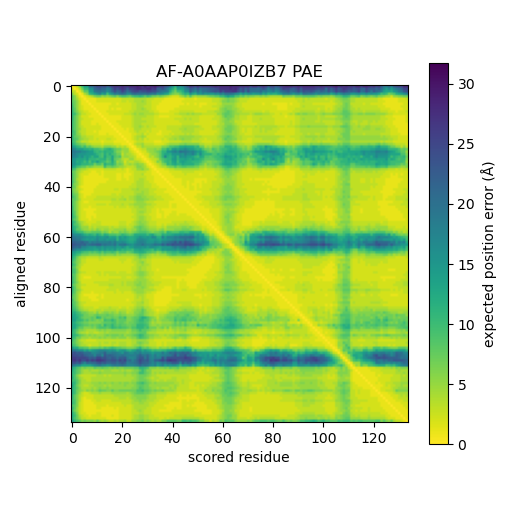LE A 1 102 ? -9.939 7.569 -1.805 1.00 93.69 102 ILE A C 1
ATOM 773 O O . ILE A 1 102 ? -10.617 8.233 -2.596 1.00 93.69 102 ILE A O 1
ATOM 777 N N . ARG A 1 103 ? -8.726 7.956 -1.407 1.00 90.62 103 ARG A N 1
ATOM 778 C CA . ARG A 1 103 ? -8.014 9.111 -1.954 1.00 90.62 103 ARG A CA 1
ATOM 779 C C . ARG A 1 103 ? -6.607 8.696 -2.343 1.00 90.62 103 ARG A C 1
ATOM 781 O O . ARG A 1 103 ? -5.853 8.244 -1.482 1.00 90.62 103 ARG A O 1
ATOM 788 N N . GLU A 1 104 ? -6.258 8.877 -3.608 1.00 88.75 104 GLU A N 1
ATOM 789 C CA . GLU A 1 104 ? -4.884 8.738 -4.084 1.00 88.75 104 GLU A CA 1
ATOM 790 C C . GLU A 1 104 ? -4.159 10.089 -3.977 1.00 88.75 104 GLU A C 1
ATOM 792 O O . GLU A 1 104 ? -4.730 11.158 -4.201 1.00 88.75 104 GLU A O 1
ATOM 797 N N . GLY A 1 105 ? -2.898 10.055 -3.553 1.00 80.31 105 GLY A N 1
ATOM 798 C CA . GLY A 1 105 ? -2.024 11.222 -3.547 1.00 80.31 105 GLY A CA 1
ATOM 799 C C . GLY A 1 105 ? -1.354 11.421 -4.904 1.00 80.31 105 GLY A C 1
ATOM 800 O O . GLY A 1 105 ? -1.089 10.445 -5.602 1.00 80.31 105 GLY A O 1
ATOM 801 N N . ASN A 1 106 ? -1.001 12.662 -5.269 1.00 67.44 106 ASN A N 1
ATOM 802 C CA . ASN A 1 106 ? -0.136 12.848 -6.438 1.00 67.44 106 ASN A CA 1
ATOM 803 C C . ASN A 1 106 ? 1.306 12.442 -6.063 1.00 67.44 106 ASN A C 1
ATOM 805 O O . ASN A 1 106 ? 1.996 13.154 -5.325 1.00 67.44 106 ASN A O 1
ATOM 809 N N . ASN A 1 107 ? 1.753 11.290 -6.559 1.00 67.12 107 ASN A N 1
ATOM 810 C CA . ASN A 1 107 ? 3.157 10.866 -6.524 1.00 67.12 107 ASN A CA 1
ATOM 811 C C . ASN A 1 107 ? 4.055 11.926 -7.176 1.00 67.12 107 ASN A C 1
ATOM 813 O O . ASN A 1 107 ? 3.618 12.548 -8.132 1.00 67.12 107 ASN A O 1
ATOM 817 N N . ASP A 1 108 ? 5.232 12.209 -6.613 1.00 61.31 108 ASP A N 1
ATOM 818 C CA . ASP A 1 108 ? 6.235 13.232 -7.005 1.00 61.31 108 ASP A CA 1
ATOM 819 C C . ASP A 1 108 ? 5.772 14.551 -7.682 1.00 61.31 108 ASP A C 1
ATOM 821 O O . ASP A 1 108 ? 6.570 15.326 -8.200 1.00 61.31 108 ASP A O 1
ATOM 825 N N . TRP A 1 109 ? 4.482 14.882 -7.569 1.00 52.78 109 TRP A N 1
ATOM 826 C CA . TRP A 1 109 ? 3.787 16.053 -8.093 1.00 52.78 109 TRP A CA 1
ATOM 827 C C . TRP A 1 109 ? 2.557 16.427 -7.226 1.00 52.78 109 TRP A C 1
ATOM 829 O O . TRP A 1 109 ? 1.743 17.232 -7.678 1.00 52.78 109 TRP A O 1
ATOM 839 N N . LYS A 1 110 ? 2.497 15.972 -5.944 1.00 51.56 110 LYS A N 1
ATOM 840 C CA . LYS A 1 110 ? 1.736 16.503 -4.756 1.00 51.56 110 LYS A CA 1
ATOM 841 C C . LYS A 1 110 ? 0.553 15.691 -4.156 1.00 51.56 110 LYS A C 1
ATOM 843 O O . LYS A 1 110 ? -0.602 16.048 -4.352 1.00 51.56 110 LYS A O 1
ATOM 848 N N . VAL A 1 111 ? 0.823 14.681 -3.335 1.00 54.44 111 VAL A N 1
ATOM 849 C CA . VAL A 1 111 ? 0.590 14.589 -1.874 1.00 54.44 111 VAL A CA 1
ATOM 850 C C . VAL A 1 111 ? 1.707 13.666 -1.415 1.00 54.44 111 VAL A C 1
ATOM 852 O O . VAL A 1 111 ? 1.766 12.520 -1.849 1.00 54.44 111 VAL A O 1
ATOM 855 N N . THR A 1 112 ? 2.641 14.182 -0.626 1.00 74.50 112 THR A N 1
ATOM 856 C CA . THR A 1 112 ? 3.880 13.456 -0.357 1.00 74.50 112 THR A CA 1
ATOM 857 C C . THR A 1 112 ? 3.685 12.439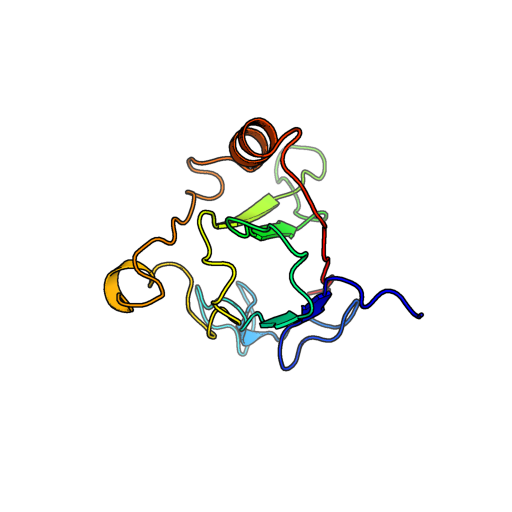 0.767 1.00 74.50 112 THR A C 1
ATOM 859 O O . THR A 1 112 ? 2.819 12.617 1.634 1.00 74.50 112 THR A O 1
ATOM 862 N N . LYS A 1 113 ? 4.483 11.364 0.749 1.00 82.94 113 LYS A N 1
ATOM 863 C CA . LYS A 1 113 ? 4.543 10.359 1.820 1.00 82.94 113 LYS A CA 1
ATOM 864 C C . LYS A 1 113 ? 4.646 11.039 3.185 1.00 82.94 113 LYS A C 1
ATOM 866 O O . LYS A 1 113 ? 3.934 10.662 4.102 1.00 82.94 113 LYS A O 1
ATOM 871 N N . GLU A 1 114 ? 5.460 12.084 3.297 1.00 85.19 114 GLU A N 1
ATOM 872 C CA . GLU A 1 114 ? 5.722 12.819 4.538 1.00 85.19 114 GLU A CA 1
ATOM 873 C C . GLU A 1 114 ? 4.439 13.406 5.123 1.00 85.19 114 GLU A C 1
ATOM 875 O O . GLU A 1 114 ? 4.197 13.268 6.317 1.00 85.19 114 GLU A O 1
ATOM 880 N N . LYS A 1 115 ? 3.572 13.983 4.283 1.00 85.06 115 LYS A N 1
ATOM 881 C CA . LYS A 1 115 ? 2.288 14.519 4.743 1.00 85.06 115 LYS A CA 1
ATOM 882 C C . LYS A 1 115 ? 1.354 13.415 5.236 1.00 85.06 115 LYS A C 1
ATOM 884 O O . LYS A 1 115 ? 0.623 13.622 6.199 1.00 85.06 115 LYS A O 1
ATOM 889 N N . LEU A 1 116 ? 1.356 12.250 4.581 1.00 8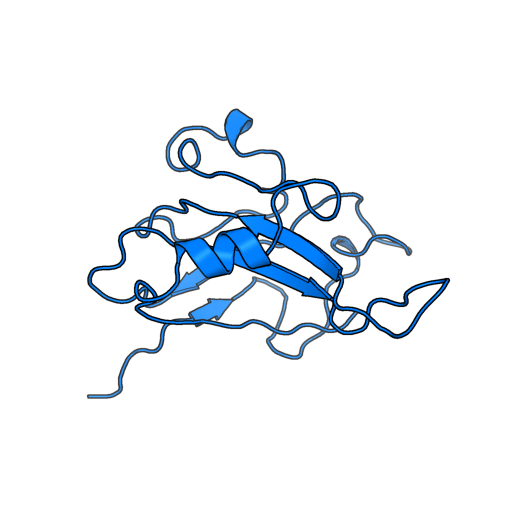7.94 116 LEU A N 1
ATOM 890 C CA . LEU A 1 116 ? 0.612 11.096 5.086 1.00 87.94 116 LEU A CA 1
ATOM 891 C C . LEU A 1 116 ? 1.180 10.643 6.437 1.00 87.94 116 LEU A C 1
ATOM 893 O O . LEU A 1 116 ? 0.403 10.440 7.365 1.00 87.94 116 LEU A O 1
ATOM 897 N N . MET A 1 117 ? 2.508 10.541 6.559 1.00 89.50 117 MET A N 1
ATOM 898 C CA . MET A 1 117 ? 3.176 10.137 7.799 1.00 89.50 117 MET A CA 1
ATOM 899 C C . MET A 1 117 ? 2.862 11.089 8.959 1.00 89.50 117 MET A C 1
ATOM 901 O O . MET A 1 117 ? 2.536 10.619 10.043 1.00 89.50 117 MET A O 1
ATOM 905 N N . GLU A 1 118 ? 2.882 12.403 8.720 1.00 90.44 118 GLU A N 1
ATOM 906 C CA . GLU A 1 118 ? 2.517 13.427 9.709 1.00 90.44 118 GLU A CA 1
ATOM 907 C C . GLU A 1 118 ? 1.070 13.255 10.199 1.00 90.44 118 GLU A C 1
ATOM 909 O O . GLU A 1 118 ? 0.792 13.328 11.392 1.00 90.44 118 GLU A O 1
ATOM 914 N N . VAL A 1 119 ? 0.132 12.975 9.288 1.00 88.31 119 VAL A N 1
ATOM 915 C CA . VAL A 1 119 ? -1.292 12.824 9.633 1.00 88.31 119 VAL A CA 1
ATOM 916 C C . VAL A 1 119 ? -1.570 11.541 10.421 1.00 88.31 119 VAL A C 1
ATOM 918 O O . VAL A 1 119 ? -2.465 11.531 11.267 1.00 88.31 119 VAL A O 1
ATOM 921 N N . ILE A 1 120 ? -0.847 10.451 10.142 1.00 90.56 120 ILE A N 1
ATOM 922 C CA . ILE A 1 120 ? -1.059 9.166 10.829 1.00 90.56 120 ILE A CA 1
ATOM 923 C C . ILE A 1 120 ? -0.235 9.025 12.111 1.00 90.56 120 ILE A C 1
ATOM 925 O O . ILE A 1 120 ? -0.442 8.060 12.851 1.00 90.56 120 ILE A O 1
ATOM 929 N N . GLU A 1 121 ? 0.682 9.953 12.394 1.00 92.50 121 GLU A N 1
ATOM 930 C CA . GLU A 1 121 ? 1.525 9.909 13.585 1.00 92.50 121 GLU A CA 1
ATOM 931 C C . GLU A 1 121 ? 0.666 9.775 14.856 1.00 92.50 121 GLU A C 1
ATOM 933 O O . GLU A 1 121 ? -0.365 10.429 15.023 1.00 92.50 121 GLU A O 1
ATOM 938 N N . GLY A 1 122 ? 1.036 8.833 15.729 1.00 93.44 122 GLY A N 1
ATOM 939 C CA . GLY A 1 122 ? 0.280 8.510 16.945 1.00 93.44 122 GLY A CA 1
ATOM 940 C C . GLY A 1 122 ? -1.050 7.766 16.736 1.00 93.44 122 GLY A C 1
ATOM 941 O O . GLY A 1 122 ? -1.709 7.444 17.720 1.00 93.44 122 GLY A O 1
ATOM 942 N N . ASN A 1 123 ? -1.444 7.458 15.494 1.00 94.25 123 ASN A N 1
ATOM 943 C CA . ASN A 1 123 ? -2.709 6.786 15.160 1.00 94.25 123 ASN A CA 1
ATOM 944 C C . ASN A 1 123 ? -2.526 5.395 14.512 1.00 94.25 123 ASN A C 1
ATOM 946 O O . ASN A 1 123 ? -3.510 4.761 14.124 1.00 94.25 123 ASN A O 1
ATOM 950 N N . VAL A 1 124 ? -1.288 4.907 14.387 1.00 95.69 124 VAL A N 1
ATOM 951 C CA . VAL A 1 124 ? -0.973 3.612 13.760 1.00 95.69 124 VAL A CA 1
ATOM 952 C C . VAL A 1 124 ? -1.212 2.463 14.744 1.00 95.69 124 VAL A C 1
ATOM 954 O O . VAL A 1 124 ? -0.560 2.378 15.781 1.00 95.69 124 VAL A O 1
ATOM 957 N N . LEU A 1 125 ? -2.137 1.561 14.400 1.00 95.50 125 LEU A N 1
ATOM 958 C CA . LEU A 1 125 ? -2.451 0.360 15.193 1.00 95.50 125 LEU A CA 1
ATOM 959 C C . LEU A 1 125 ? -1.698 -0.896 14.724 1.00 95.50 125 LEU A C 1
ATOM 961 O O . LEU A 1 125 ? -1.674 -1.899 15.433 1.00 95.50 125 LEU A O 1
ATOM 965 N N . GLY A 1 126 ? -1.106 -0.857 13.531 1.00 94.62 126 GLY A N 1
ATOM 966 C CA . GLY A 1 126 ? -0.325 -1.948 12.962 1.00 94.62 126 GLY A CA 1
ATOM 967 C C . GLY A 1 126 ? 0.252 -1.576 11.600 1.00 94.62 126 GLY A C 1
ATOM 968 O O . GLY A 1 126 ? -0.241 -0.663 10.938 1.00 94.62 126 GLY A O 1
ATOM 969 N N . GLU A 1 127 ? 1.284 -2.304 11.193 1.00 95.88 127 GLU A N 1
ATOM 970 C CA . GLU A 1 127 ? 1.972 -2.152 9.913 1.00 95.88 127 GLU A CA 1
ATOM 971 C C . GLU A 1 127 ? 2.070 -3.518 9.231 1.00 95.88 127 GLU A C 1
ATOM 973 O O . GLU A 1 127 ? 2.166 -4.544 9.904 1.00 95.88 127 GLU A O 1
ATOM 978 N N . ALA A 1 128 ? 2.012 -3.529 7.902 1.00 97.00 128 ALA A N 1
ATOM 979 C CA . ALA A 1 128 ? 2.253 -4.714 7.098 1.00 97.00 128 ALA A CA 1
ATOM 980 C C . ALA A 1 128 ? 3.040 -4.328 5.845 1.00 97.00 128 ALA A C 1
ATOM 982 O O . ALA A 1 128 ? 2.723 -3.329 5.197 1.00 97.00 128 ALA A O 1
ATOM 983 N N . VAL A 1 129 ? 4.043 -5.134 5.497 1.00 97.19 129 VAL A N 1
ATOM 984 C CA . VAL A 1 129 ? 4.997 -4.830 4.423 1.00 97.19 129 VAL A CA 1
ATOM 985 C C . VAL A 1 129 ? 5.045 -5.978 3.419 1.00 97.19 129 VAL A C 1
ATOM 987 O O . VAL A 1 129 ? 5.019 -7.149 3.793 1.00 97.19 129 VAL A O 1
ATOM 990 N N . LEU A 1 130 ? 5.114 -5.625 2.136 1.00 97.06 130 LEU A N 1
ATOM 991 C CA . LEU A 1 130 ? 5.407 -6.526 1.025 1.00 97.06 130 LEU A CA 1
ATOM 992 C C . LEU A 1 130 ? 6.569 -5.924 0.231 1.00 97.06 130 LEU A C 1
ATOM 994 O O . LEU A 1 130 ? 6.455 -4.798 -0.251 1.00 97.06 130 LEU A O 1
ATOM 998 N N . VAL A 1 131 ? 7.659 -6.674 0.084 1.00 96.75 131 VAL A N 1
ATOM 999 C CA . VAL A 1 131 ? 8.837 -6.276 -0.703 1.00 96.75 131 VAL A CA 1
ATOM 1000 C C . VAL A 1 131 ? 8.878 -7.088 -1.995 1.00 96.75 131 VAL A C 1
ATOM 1002 O O . VAL A 1 131 ? 8.605 -8.286 -1.975 1.00 96.75 131 VAL A O 1
ATOM 1005 N N . ALA A 1 132 ? 9.222 -6.456 -3.116 1.00 94.31 132 ALA A N 1
ATOM 1006 C CA . ALA A 1 132 ? 9.438 -7.131 -4.392 1.00 94.31 132 ALA A CA 1
ATOM 1007 C C . ALA A 1 132 ? 10.552 -6.442 -5.192 1.00 94.31 132 ALA A C 1
ATOM 1009 O O . ALA A 1 132 ? 10.718 -5.229 -5.099 1.00 94.31 132 ALA A O 1
ATOM 1010 N N . TYR A 1 133 ? 11.271 -7.215 -6.006 1.00 92.00 133 TYR A N 1
ATOM 1011 C CA . TYR A 1 133 ? 12.405 -6.757 -6.818 1.00 92.00 133 TYR A CA 1
ATOM 1012 C C . TYR A 1 133 ? 12.056 -6.737 -8.314 1.00 92.00 133 TYR A C 1
ATOM 1014 O O . TYR A 1 133 ? 11.366 -7.650 -8.787 1.00 92.00 133 TYR A O 1
ATOM 1022 N N . PHE A 1 134 ? 12.539 -5.746 -9.076 1.00 85.56 134 PHE A N 1
ATOM 1023 C CA . PHE A 1 134 ? 12.274 -5.619 -10.518 1.00 85.56 134 PHE A CA 1
ATOM 1024 C C . PHE A 1 134 ? 13.494 -5.241 -11.356 1.00 85.56 134 PHE A C 1
ATOM 1026 O O . PHE A 1 134 ? 14.389 -4.552 -10.831 1.00 85.56 134 PHE A O 1
#

Secondary structure (DSSP, 8-state):
------EEEBTTB-TTEEPPGGGSSSSTT--TT-PPPEEEE-PPTT---EEEEEEETTPPPTTSS---EEEEEEEEE-TT--EE-TT-TT-HHHH-GGGTT-EE-BTTTBS-HHHHHHHHTT---------EE-

Mean predicted aligned error: 5.7 Å

Sequence (134 aa):
MASVEFRLASPGIDNEGRLPRKYTGEGQGAKKNISPPLEWYNVPEGTKSLALVVQDLDAPDPSGPIVPWTHWVVANIPPALKRLPEGFSGKEEELGGEFGGIREGNNDWKVTKEKLMEVIEGNVLGEAVLVAYF